Protein AF-A0A2J6IHG8-F1 (afdb_monomer_lite)

pLDDT: mean 83.79, std 8.98, range [61.72, 97.25]

Structure (mmCIF, N/CA/C/O backbone):
data_AF-A0A2J6IHG8-F1
#
_entry.id   AF-A0A2J6IHG8-F1
#
loop_
_atom_site.group_PDB
_atom_site.id
_atom_site.type_symbol
_atom_site.label_atom_id
_atom_site.label_alt_id
_atom_site.label_comp_id
_atom_site.label_asym_id
_atom_site.label_entity_id
_atom_site.label_seq_id
_atom_site.pdbx_PDB_ins_code
_atom_site.Cartn_x
_atom_site.Cartn_y
_atom_site.Cartn_z
_atom_site.occupancy
_atom_site.B_iso_or_equiv
_atom_site.auth_seq_id
_atom_site.auth_comp_id
_atom_site.auth_asym_id
_atom_site.auth_atom_id
_atom_site.pdbx_PDB_model_num
ATOM 1 N N . MET A 1 1 ? -28.523 14.952 59.499 1.00 61.72 1 MET A N 1
ATOM 2 C CA . MET A 1 1 ? -28.162 13.727 58.740 1.00 61.72 1 MET A CA 1
ATOM 3 C C . MET A 1 1 ? -28.227 13.898 57.214 1.00 61.72 1 MET A C 1
ATOM 5 O O . MET A 1 1 ? -27.335 13.405 56.540 1.00 61.72 1 MET A O 1
ATOM 9 N N . VAL A 1 2 ? -29.205 14.633 56.662 1.00 65.62 2 VAL A N 1
ATOM 10 C CA . VAL A 1 2 ? -29.434 14.784 55.202 1.00 65.62 2 VAL A CA 1
ATOM 11 C C . VAL A 1 2 ? -28.280 15.470 54.439 1.00 65.62 2 VAL A C 1
ATOM 13 O O . VAL A 1 2 ? -27.912 15.035 53.351 1.00 65.62 2 VAL A O 1
ATOM 16 N N . PHE A 1 3 ? -27.635 16.481 55.032 1.00 64.00 3 PHE A N 1
ATOM 17 C CA . PHE A 1 3 ? -26.544 17.243 54.395 1.00 64.00 3 PHE A CA 1
ATOM 18 C C . PHE A 1 3 ? -25.287 16.394 54.107 1.00 64.00 3 PHE A C 1
ATOM 20 O O . PHE A 1 3 ? -24.633 16.559 53.080 1.00 64.00 3 PHE A O 1
ATOM 27 N N . SER A 1 4 ? -24.986 15.420 54.976 1.00 75.81 4 SER A N 1
ATOM 28 C CA . SER A 1 4 ? -23.862 14.487 54.796 1.00 75.81 4 SER A CA 1
ATOM 29 C C . SER A 1 4 ? -24.095 13.521 53.625 1.00 75.81 4 SER A C 1
ATOM 31 O O . SER A 1 4 ? -23.158 13.200 52.896 1.00 75.81 4 SER A O 1
ATOM 33 N N . GLY A 1 5 ? -25.346 13.105 53.395 1.00 80.06 5 GLY A N 1
ATOM 34 C CA . GLY A 1 5 ? -25.716 12.254 52.258 1.00 80.06 5 GLY A CA 1
ATOM 35 C C . GLY A 1 5 ? -25.576 12.967 50.911 1.00 80.06 5 GLY A C 1
ATOM 36 O O . GLY A 1 5 ? -25.080 12.380 49.952 1.00 80.06 5 GLY A O 1
ATOM 37 N N . TYR A 1 6 ? -25.924 14.257 50.857 1.00 78.12 6 TYR A N 1
ATOM 38 C CA . TYR A 1 6 ? -25.793 15.080 49.651 1.00 78.12 6 TYR A CA 1
ATOM 39 C C . TYR A 1 6 ? -24.332 15.230 49.198 1.00 78.12 6 TYR A C 1
ATOM 41 O O . TYR A 1 6 ? -24.021 15.083 48.017 1.00 78.12 6 TYR A O 1
ATOM 49 N N . ILE A 1 7 ? -23.414 15.450 50.142 1.00 86.25 7 ILE A N 1
ATOM 50 C CA . ILE A 1 7 ? -21.975 15.581 49.862 1.00 86.25 7 ILE A CA 1
ATOM 51 C C . ILE A 1 7 ? -21.392 14.259 49.344 1.00 86.25 7 ILE A C 1
ATOM 53 O O . ILE A 1 7 ? -20.663 14.259 48.353 1.00 86.25 7 ILE A O 1
ATOM 57 N N . LYS A 1 8 ? -21.761 13.126 49.959 1.00 84.62 8 LYS A N 1
ATOM 58 C CA . LYS A 1 8 ? -21.330 11.787 49.518 1.00 84.62 8 LYS A CA 1
ATOM 59 C C . LYS A 1 8 ? -21.844 11.447 48.115 1.00 84.62 8 LYS A C 1
ATOM 61 O O . LYS A 1 8 ? -21.080 10.937 47.303 1.00 84.62 8 LYS A O 1
ATOM 66 N N . SER A 1 9 ? -23.101 11.783 4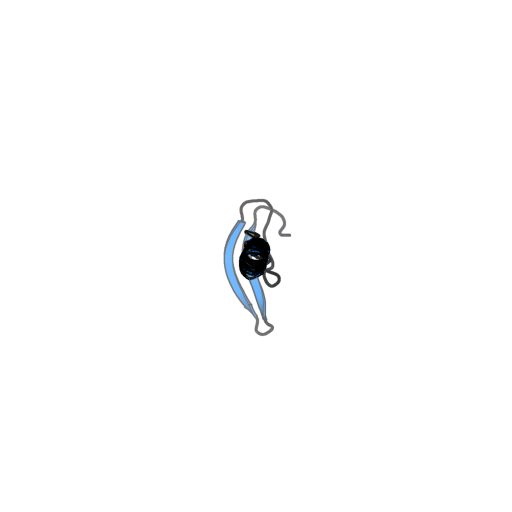7.816 1.00 84.44 9 SER A N 1
ATOM 67 C CA . SER A 1 9 ? -23.707 11.584 46.491 1.00 84.44 9 SER A CA 1
ATOM 68 C C . SER A 1 9 ? -22.994 12.396 45.403 1.00 84.44 9 SER A C 1
ATOM 70 O O . SER A 1 9 ? -22.619 11.854 44.364 1.00 84.44 9 SER A O 1
ATOM 72 N N . ARG A 1 10 ? -22.696 13.676 45.665 1.00 86.00 10 ARG A N 1
ATOM 73 C CA . ARG A 1 10 ? -21.951 14.531 44.722 1.00 86.00 10 ARG A CA 1
ATOM 74 C C . ARG A 1 10 ? -20.517 14.064 44.509 1.00 86.00 10 ARG A C 1
ATOM 76 O O . ARG A 1 10 ? -20.035 14.103 43.383 1.00 86.00 10 ARG A O 1
ATOM 83 N N . PHE A 1 11 ? -19.852 13.609 45.567 1.00 91.31 11 PHE A N 1
ATOM 84 C CA . PHE A 1 11 ? -18.509 13.046 45.465 1.00 91.31 11 PHE A CA 1
ATOM 85 C C . PHE A 1 11 ? -18.493 11.788 44.585 1.00 91.31 11 PHE A C 1
ATOM 87 O O . PHE A 1 11 ? -17.643 11.660 43.707 1.00 91.31 11 PHE A O 1
ATOM 94 N N . PHE A 1 12 ? -19.475 10.900 44.759 1.00 91.62 12 PHE A N 1
ATOM 95 C CA . PHE A 1 12 ? -19.608 9.693 43.944 1.00 91.62 12 PHE A CA 1
ATOM 96 C C . PHE A 1 12 ? -19.900 10.016 42.471 1.00 91.62 12 PHE A C 1
ATOM 98 O O . PHE A 1 12 ? -19.303 9.423 41.575 1.00 91.62 12 PHE A O 1
ATOM 105 N N . LEU A 1 13 ? -20.762 11.007 42.215 1.00 92.81 13 LEU A N 1
ATOM 106 C CA . LEU A 1 13 ? -21.086 11.465 40.863 1.00 92.81 13 LEU A CA 1
ATOM 107 C C . LEU A 1 13 ? -19.863 12.062 40.148 1.00 92.81 13 LEU A C 1
ATOM 109 O O . LEU A 1 13 ? -19.625 11.768 38.979 1.00 92.81 13 LEU A O 1
ATOM 113 N N . LEU A 1 14 ? -19.066 12.867 40.860 1.00 93.12 14 LEU A N 1
ATOM 114 C CA . LEU A 1 14 ? -17.824 13.442 40.339 1.00 93.12 14 LEU A CA 1
ATOM 115 C C . LEU A 1 14 ? -16.791 12.352 40.033 1.00 93.12 14 LEU A C 1
ATOM 117 O O . LEU A 1 14 ? -16.201 12.370 38.957 1.00 93.12 14 LEU A O 1
ATOM 121 N N . ALA A 1 15 ? -16.618 11.374 40.927 1.00 93.44 15 ALA A N 1
ATOM 122 C CA . ALA A 1 15 ? -15.714 10.247 40.706 1.00 93.44 15 ALA A CA 1
ATOM 123 C C . ALA A 1 15 ? -16.122 9.406 39.483 1.00 93.44 15 ALA A C 1
ATOM 125 O O . ALA A 1 15 ? -15.267 9.056 38.671 1.00 93.44 15 ALA A O 1
ATOM 126 N N . ALA A 1 16 ? -17.422 9.141 39.306 1.00 92.94 16 ALA A N 1
ATOM 127 C CA . ALA A 1 16 ? -17.942 8.433 38.136 1.00 92.94 16 ALA A CA 1
ATOM 128 C C . ALA A 1 16 ? -17.688 9.209 36.832 1.00 92.94 16 ALA A C 1
ATOM 130 O O . ALA A 1 16 ? -17.231 8.626 35.851 1.00 92.94 16 ALA A O 1
ATOM 131 N N . LEU A 1 17 ? -17.898 10.530 36.837 1.00 90.94 17 LEU A N 1
ATOM 132 C CA . LEU A 1 17 ? -17.592 11.402 35.699 1.00 90.94 17 LEU A CA 1
ATOM 133 C C . LEU A 1 17 ? -16.101 11.361 35.341 1.00 90.94 17 LEU A C 1
ATOM 135 O O . LEU A 1 17 ? -15.757 11.143 34.180 1.00 90.94 17 LEU A O 1
ATOM 139 N N . MET A 1 18 ? -15.207 11.481 36.326 1.00 89.75 18 MET A N 1
ATOM 140 C CA . MET A 1 18 ? -13.762 11.388 36.080 1.00 89.75 18 MET A CA 1
ATOM 141 C C . MET A 1 18 ? -13.363 10.022 35.510 1.00 89.75 18 MET A C 1
ATOM 143 O O . MET A 1 18 ? -12.561 9.959 34.579 1.00 89.75 18 MET A O 1
ATOM 147 N N . LEU A 1 19 ? -13.973 8.940 35.999 1.00 88.31 19 LEU A N 1
ATOM 148 C CA . LEU A 1 19 ? -13.734 7.590 35.495 1.00 88.31 19 LEU A CA 1
ATOM 149 C C . LEU A 1 19 ? -14.166 7.451 34.023 1.00 88.31 19 LEU A C 1
ATOM 151 O O . LEU A 1 19 ? -13.413 6.927 33.205 1.00 88.31 19 LEU A O 1
ATOM 155 N N . THR A 1 20 ? -15.339 7.984 33.661 1.00 84.50 20 THR A N 1
ATOM 156 C CA . THR A 1 20 ? -15.827 7.964 32.270 1.00 84.50 20 THR A CA 1
ATOM 157 C C . THR A 1 20 ? -14.934 8.761 31.320 1.00 84.50 20 THR A C 1
ATOM 159 O O . THR A 1 20 ? -14.651 8.287 30.223 1.00 84.50 20 THR A O 1
ATOM 162 N N . PHE A 1 21 ? -14.415 9.919 31.743 1.00 82.62 21 PHE A N 1
ATOM 163 C CA . PHE A 1 21 ? -13.471 10.701 30.941 1.00 82.62 21 PHE A CA 1
ATOM 164 C C . PHE A 1 21 ? -12.169 9.936 30.681 1.00 82.62 21 PHE A C 1
ATOM 166 O O . PHE A 1 21 ? -11.693 9.920 29.546 1.00 82.62 21 PHE A O 1
ATOM 173 N N . ILE A 1 22 ? -11.624 9.254 31.693 1.00 83.88 22 ILE A N 1
ATOM 174 C CA . ILE A 1 22 ? -10.416 8.429 31.544 1.00 83.88 22 ILE A CA 1
ATOM 175 C C . ILE A 1 22 ? -10.664 7.298 30.535 1.00 83.88 22 ILE A C 1
ATOM 177 O O . ILE A 1 22 ? -9.869 7.118 29.614 1.00 83.88 22 ILE A O 1
ATOM 181 N N . PHE A 1 23 ? -11.795 6.593 30.633 1.00 76.62 23 PHE A N 1
ATOM 182 C CA . PHE A 1 23 ? -12.136 5.516 29.696 1.00 76.62 23 PHE A CA 1
ATOM 183 C C . PHE A 1 23 ? -12.419 6.012 28.264 1.00 76.62 23 PHE A C 1
ATOM 185 O O . PHE A 1 23 ? -12.004 5.359 27.304 1.00 76.62 23 PHE A O 1
ATOM 192 N N . CYS A 1 24 ? -13.048 7.180 28.093 1.00 69.94 24 CYS A N 1
ATOM 193 C CA . CYS A 1 24 ? -13.296 7.782 26.775 1.00 69.94 24 CYS A CA 1
ATOM 194 C C . CYS A 1 24 ? -12.023 8.312 26.091 1.00 69.94 24 CYS A C 1
ATOM 196 O O . CYS A 1 24 ? -11.974 8.390 24.865 1.00 69.94 24 CYS A O 1
ATOM 198 N N . SER A 1 25 ? -10.976 8.645 26.853 1.00 70.38 25 SER A N 1
ATOM 199 C CA . SER A 1 25 ? -9.727 9.222 26.321 1.00 70.38 25 SER A CA 1
ATOM 200 C C . SER A 1 25 ? -8.841 8.211 25.573 1.00 70.38 25 SER A C 1
ATOM 202 O O . SER A 1 25 ? -7.870 8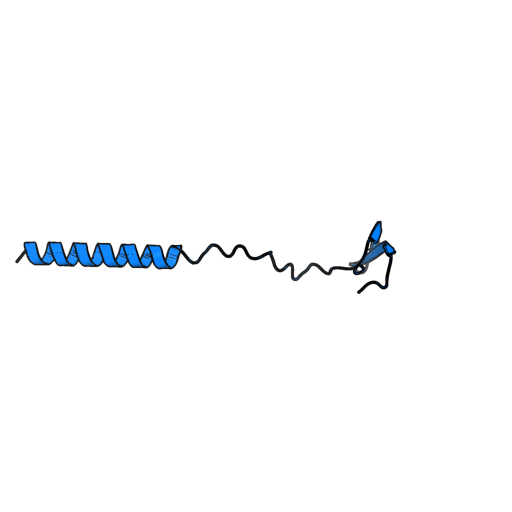.595 24.925 1.00 70.38 25 SER A O 1
ATOM 204 N N . HIS A 1 26 ? -9.159 6.915 25.637 1.00 67.44 26 HIS A N 1
ATOM 205 C CA . HIS A 1 26 ? -8.314 5.832 25.124 1.00 67.44 26 HIS A CA 1
ATOM 206 C C . HIS A 1 26 ? -8.625 5.362 23.688 1.00 67.44 26 HIS A C 1
ATOM 208 O O . HIS A 1 26 ? -8.157 4.292 23.305 1.00 67.44 26 HIS A O 1
ATOM 214 N N . HIS A 1 27 ? -9.374 6.118 22.872 1.00 65.19 27 HIS A N 1
ATOM 215 C CA . HIS A 1 27 ? -9.856 5.615 21.569 1.00 65.19 27 HIS A CA 1
ATOM 216 C C . HIS A 1 27 ? -9.318 6.273 20.291 1.00 65.19 27 HIS A C 1
ATOM 218 O O . HIS A 1 27 ? -9.742 5.902 19.200 1.00 65.19 27 HIS A O 1
ATOM 224 N N . SER A 1 28 ? -8.311 7.140 20.371 1.00 67.06 28 SER A N 1
ATOM 225 C CA . SER A 1 28 ? -7.715 7.738 19.166 1.00 67.06 28 SER A CA 1
ATOM 226 C C . SER A 1 28 ? -6.299 7.223 18.937 1.00 67.06 28 SER A C 1
ATOM 228 O O . SER A 1 28 ? -5.310 7.896 19.219 1.00 67.06 28 SER A O 1
ATOM 230 N N . LYS A 1 29 ? -6.181 5.997 18.421 1.00 67.44 29 LYS A N 1
ATOM 231 C CA . LYS A 1 29 ? -4.919 5.512 17.849 1.00 67.44 29 LYS A CA 1
ATOM 232 C C . LYS A 1 29 ? -4.815 6.075 16.429 1.00 67.44 29 LYS A C 1
ATOM 234 O O . LYS A 1 29 ? -5.420 5.533 15.515 1.00 67.44 29 LYS A O 1
ATOM 239 N N . ALA A 1 30 ? -4.030 7.135 16.231 1.00 70.19 30 ALA A N 1
ATOM 240 C CA . ALA A 1 30 ? -3.684 7.678 14.907 1.00 70.19 30 ALA A CA 1
ATOM 241 C C . ALA A 1 30 ? -2.703 6.773 14.126 1.00 70.19 30 ALA A C 1
ATOM 243 O O . ALA A 1 30 ? -1.847 7.249 13.387 1.00 70.19 30 ALA A O 1
ATOM 244 N N . GLN A 1 31 ? -2.752 5.462 14.363 1.00 74.12 31 GLN A N 1
ATOM 245 C CA . GLN A 1 31 ? -1.817 4.521 13.767 1.00 74.12 31 GLN A CA 1
ATOM 246 C C . GLN A 1 31 ? -2.231 4.275 12.321 1.00 74.12 31 GLN A C 1
ATOM 248 O O . GLN A 1 31 ? -3.410 4.053 12.045 1.00 74.12 31 GLN A O 1
ATOM 253 N N . SER A 1 32 ? -1.259 4.306 11.409 1.00 73.81 32 SER A N 1
ATOM 254 C CA . SER A 1 32 ? -1.474 3.890 10.027 1.00 73.81 32 SER A CA 1
ATOM 255 C C . SER A 1 32 ? -2.135 2.507 10.014 1.00 73.81 32 SER A C 1
ATOM 257 O O . SER A 1 32 ? -1.673 1.624 10.747 1.00 73.81 32 SER A O 1
ATOM 259 N N . PRO A 1 33 ? -3.204 2.297 9.225 1.00 78.38 33 PRO A N 1
ATOM 260 C CA . PRO A 1 33 ? -3.851 0.998 9.148 1.00 78.38 33 PRO A CA 1
ATOM 261 C C . PRO A 1 33 ? -2.820 -0.061 8.758 1.00 78.38 33 PRO A C 1
ATOM 263 O O . PRO A 1 33 ? -2.101 0.097 7.770 1.00 78.38 33 PRO A O 1
ATOM 266 N N . ASN A 1 34 ? -2.735 -1.136 9.538 1.00 81.00 34 ASN A N 1
ATOM 267 C CA . ASN A 1 34 ? -1.924 -2.283 9.165 1.00 81.00 34 ASN A CA 1
ATOM 268 C C . ASN A 1 34 ? -2.717 -3.119 8.153 1.00 81.00 34 ASN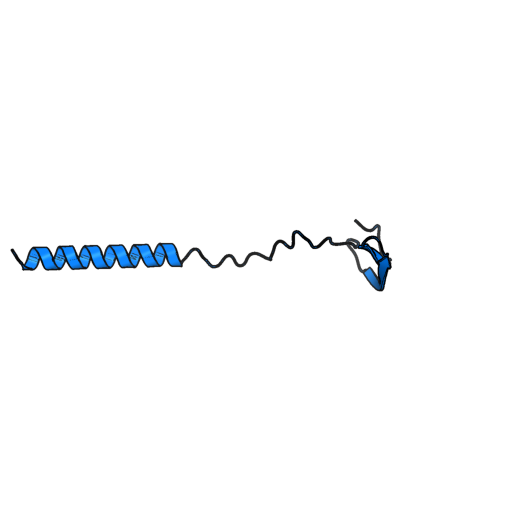 A C 1
ATOM 270 O O . ASN A 1 34 ? -3.560 -3.937 8.527 1.00 81.00 34 ASN A O 1
ATOM 274 N N . TRP A 1 35 ? -2.503 -2.858 6.866 1.00 82.12 35 TRP A N 1
ATOM 275 C CA . TRP A 1 35 ? -3.183 -3.549 5.775 1.00 82.12 35 TRP A CA 1
ATOM 276 C C . TRP A 1 35 ? -2.641 -4.977 5.612 1.00 82.12 35 TRP A C 1
ATOM 278 O O . TRP A 1 35 ? -1.821 -5.240 4.742 1.00 82.12 35 TRP A O 1
ATOM 288 N N . LEU A 1 36 ? -3.125 -5.917 6.433 1.00 85.56 36 LEU A N 1
ATOM 289 C CA . LEU A 1 36 ? -2.666 -7.320 6.437 1.00 85.56 36 LEU A CA 1
ATOM 290 C C . LEU A 1 36 ? -2.868 -8.054 5.100 1.00 85.56 36 LEU A C 1
ATOM 292 O O . LEU A 1 36 ? -2.195 -9.045 4.828 1.00 85.56 36 LEU A O 1
ATOM 296 N N . TRP A 1 37 ? -3.814 -7.595 4.280 1.00 83.25 37 TRP A N 1
ATOM 297 C CA . TRP A 1 37 ? -4.087 -8.155 2.957 1.00 83.25 37 TRP A CA 1
ATOM 298 C C . TRP A 1 37 ? -3.218 -7.536 1.855 1.00 83.25 37 TRP A C 1
ATOM 300 O O . TRP A 1 37 ? -3.095 -8.125 0.781 1.00 83.25 37 TRP A O 1
ATOM 310 N N . ALA A 1 38 ? -2.637 -6.356 2.089 1.00 83.12 38 ALA A N 1
ATOM 311 C CA . ALA A 1 38 ? -1.860 -5.648 1.085 1.00 83.12 38 ALA A CA 1
ATOM 312 C C . ALA A 1 38 ? -0.412 -6.134 1.127 1.00 83.12 38 ALA A C 1
ATOM 314 O O . ALA A 1 38 ? 0.245 -6.091 2.165 1.00 83.12 38 ALA A O 1
ATOM 315 N N . LYS A 1 39 ? 0.100 -6.573 -0.021 1.00 83.06 39 LYS A N 1
ATOM 316 C CA . LYS A 1 39 ? 1.522 -6.863 -0.207 1.00 83.06 39 LYS A CA 1
ATOM 317 C C . LYS A 1 39 ? 2.113 -5.751 -1.063 1.00 83.06 39 LYS A C 1
ATOM 319 O O . LYS A 1 39 ? 1.588 -5.475 -2.140 1.00 83.06 39 LYS A O 1
ATOM 324 N N . SER A 1 40 ? 3.168 -5.101 -0.584 1.00 80.88 40 SER A N 1
ATOM 325 C CA . SER A 1 40 ? 3.952 -4.182 -1.408 1.00 80.88 40 SER A CA 1
ATOM 326 C C . SER A 1 40 ? 4.844 -4.981 -2.350 1.00 80.88 40 SER A C 1
ATOM 328 O O . SER A 1 40 ? 5.411 -5.989 -1.941 1.00 80.88 40 SER A O 1
ATOM 330 N N . ALA A 1 41 ? 4.978 -4.512 -3.584 1.00 78.44 41 ALA A N 1
ATOM 331 C CA . ALA A 1 41 ? 5.987 -4.972 -4.523 1.00 78.44 41 ALA A CA 1
ATOM 332 C C . ALA A 1 41 ? 6.605 -3.730 -5.164 1.00 78.44 41 ALA A C 1
ATOM 334 O O . ALA A 1 41 ? 5.879 -2.870 -5.667 1.00 78.44 41 ALA A O 1
ATOM 335 N N . GLY A 1 42 ? 7.925 -3.625 -5.098 1.00 82.94 42 GLY A N 1
ATOM 336 C CA . GLY A 1 42 ? 8.682 -2.506 -5.643 1.00 82.94 42 GLY A CA 1
ATOM 337 C C . GLY A 1 42 ? 10.143 -2.570 -5.217 1.00 82.94 42 GLY A C 1
ATOM 338 O O . GLY A 1 42 ? 10.578 -3.514 -4.555 1.00 82.94 42 GLY A O 1
ATOM 339 N N . SER A 1 43 ? 10.897 -1.562 -5.613 1.00 83.00 43 SER A N 1
ATOM 340 C CA . SER A 1 43 ? 12.286 -1.347 -5.260 1.00 83.00 43 SER A CA 1
ATOM 341 C C . SER A 1 43 ? 12.415 -0.200 -4.254 1.00 83.00 43 SER A C 1
ATOM 343 O O . SER A 1 43 ? 11.461 0.507 -3.930 1.00 83.00 43 SER A O 1
ATOM 345 N N . THR A 1 44 ? 13.623 0.006 -3.733 1.00 86.31 44 THR A N 1
ATOM 346 C CA . THR A 1 44 ? 13.935 1.152 -2.863 1.00 86.31 44 THR A CA 1
ATOM 347 C C . THR A 1 44 ? 14.047 2.475 -3.630 1.00 86.31 44 THR A C 1
ATOM 349 O O . THR A 1 44 ? 14.328 3.513 -3.026 1.00 86.31 44 THR A O 1
ATOM 352 N N . TYR A 1 45 ? 13.857 2.454 -4.952 1.00 85.50 45 TYR A N 1
ATOM 353 C CA . TYR A 1 45 ? 14.013 3.600 -5.840 1.00 85.50 45 TYR A CA 1
ATOM 354 C C . TYR A 1 45 ? 12.789 3.776 -6.753 1.00 85.50 45 TYR A C 1
ATOM 356 O O . TYR A 1 45 ? 11.754 3.153 -6.545 1.00 85.50 45 TYR A O 1
ATOM 364 N N . TYR A 1 46 ? 12.872 4.678 -7.736 1.00 84.62 46 TYR A N 1
ATOM 365 C CA . TYR A 1 46 ? 11.744 4.971 -8.621 1.00 84.62 46 TYR A CA 1
ATOM 366 C C . TYR A 1 46 ? 11.340 3.754 -9.457 1.00 84.62 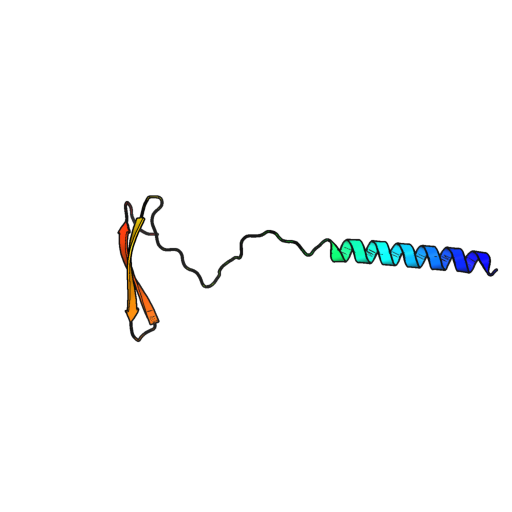46 TYR A C 1
ATOM 368 O O . TYR A 1 46 ? 12.145 3.235 -10.236 1.00 84.62 46 TYR A O 1
ATOM 376 N N . ASP A 1 47 ? 10.065 3.391 -9.354 1.00 88.62 47 ASP A N 1
ATOM 377 C CA . ASP A 1 47 ? 9.427 2.367 -10.170 1.00 88.62 47 ASP A CA 1
ATOM 378 C C . ASP A 1 47 ? 8.223 2.954 -10.912 1.00 88.62 47 ASP A C 1
ATOM 380 O O . ASP A 1 47 ? 7.528 3.840 -10.407 1.00 88.62 47 ASP A O 1
ATOM 384 N N . TYR A 1 48 ? 7.955 2.432 -12.106 1.00 89.44 48 TYR A N 1
ATOM 385 C CA . TYR A 1 48 ? 6.833 2.837 -12.948 1.00 89.44 48 TYR A CA 1
ATOM 386 C C . TYR A 1 48 ? 6.026 1.613 -13.370 1.00 89.44 48 TYR A C 1
ATOM 388 O O . TYR A 1 48 ? 6.555 0.724 -14.032 1.00 89.44 48 TYR A O 1
ATOM 396 N N . GLY A 1 49 ? 4.741 1.576 -13.017 1.00 90.44 49 GLY A N 1
ATOM 397 C CA . GLY A 1 49 ? 3.815 0.531 -13.455 1.00 90.44 49 GLY A CA 1
ATOM 398 C C . GLY A 1 49 ? 3.226 0.827 -14.836 1.00 90.44 49 GLY A C 1
ATOM 399 O O . GLY A 1 49 ? 2.766 1.938 -15.085 1.00 90.44 49 GLY A O 1
ATOM 400 N N . ASN A 1 50 ? 3.201 -0.181 -15.708 1.00 94.00 50 ASN A N 1
ATOM 401 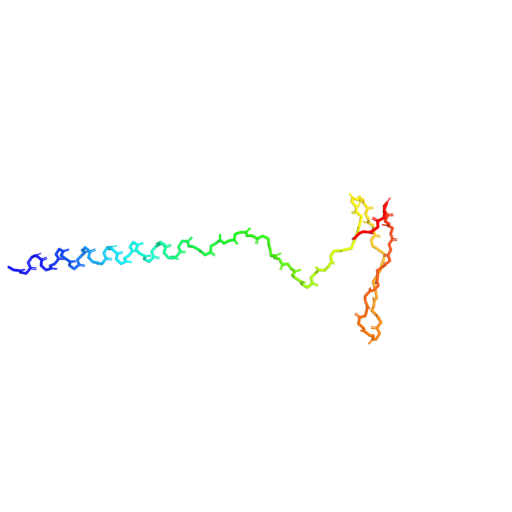C CA . ASN A 1 50 ? 2.630 -0.097 -17.058 1.00 94.00 50 ASN A CA 1
ATOM 402 C C . ASN A 1 50 ? 1.282 -0.821 -17.172 1.00 94.00 50 ASN A C 1
ATOM 404 O O . ASN A 1 50 ? 0.439 -0.436 -17.979 1.00 94.00 50 ASN A O 1
ATOM 408 N N . GLY A 1 51 ? 1.065 -1.874 -16.382 1.00 93.50 51 GLY A N 1
ATOM 409 C CA . GLY A 1 51 ? -0.174 -2.641 -16.435 1.00 93.50 51 GLY A CA 1
ATOM 410 C C . GLY A 1 51 ? -0.229 -3.758 -15.406 1.00 93.50 51 GLY A C 1
ATOM 411 O O . GLY A 1 51 ? 0.805 -4.224 -14.925 1.00 93.50 51 GLY A O 1
ATOM 412 N N . VAL A 1 52 ? -1.452 -4.187 -15.099 1.00 94.25 52 VAL A N 1
ATOM 413 C CA . VAL A 1 52 ? -1.753 -5.276 -14.165 1.00 94.25 52 VAL A CA 1
ATOM 414 C C . VAL A 1 52 ? -2.777 -6.228 -14.778 1.00 94.25 52 VAL A C 1
ATOM 416 O O . VAL A 1 52 ? -3.670 -5.792 -15.506 1.00 94.25 52 VAL A O 1
ATOM 419 N N . CYS A 1 53 ? -2.659 -7.522 -14.491 1.00 95.19 53 CYS A N 1
ATOM 420 C CA . CYS A 1 53 ? -3.663 -8.521 -14.853 1.00 95.19 53 CYS A CA 1
ATOM 421 C C . CYS A 1 53 ? -3.7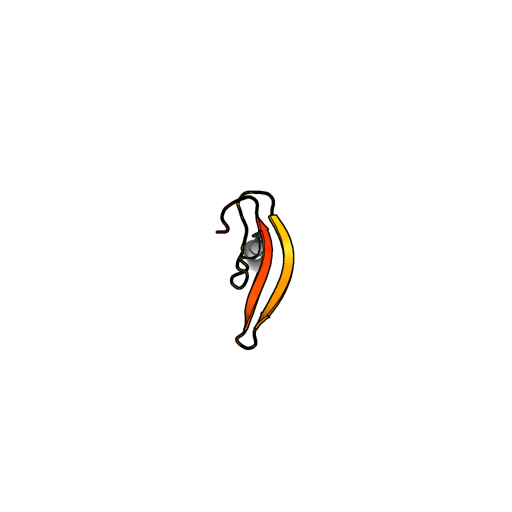54 -9.629 -13.801 1.00 95.19 53 CYS A C 1
ATOM 423 O O . CYS A 1 53 ? -2.880 -9.777 -12.942 1.00 95.19 53 CYS A O 1
ATOM 425 N N . ASN A 1 54 ? -4.824 -10.414 -13.884 1.00 96.19 54 ASN A N 1
ATOM 426 C CA . ASN A 1 54 ? -5.056 -11.573 -13.038 1.00 96.19 54 ASN A CA 1
ATOM 427 C C . ASN A 1 54 ? -5.207 -12.819 -13.912 1.00 96.19 54 ASN A C 1
ATOM 429 O O . ASN A 1 54 ? -5.761 -12.730 -15.010 1.00 96.19 54 ASN A O 1
ATOM 433 N N . ASP A 1 55 ? -4.740 -13.968 -13.428 1.00 96.25 55 ASP A N 1
ATOM 434 C CA . ASP A 1 55 ? -5.103 -15.257 -14.022 1.00 96.25 55 ASP A CA 1
ATOM 435 C C . ASP A 1 55 ? -6.396 -15.814 -13.397 1.00 96.25 55 ASP A C 1
ATOM 437 O O . ASP A 1 55 ? -6.919 -15.296 -12.407 1.00 96.25 55 ASP A O 1
ATOM 441 N N . ASN A 1 56 ? -6.915 -16.906 -13.961 1.00 97.25 56 ASN A N 1
ATOM 442 C CA . ASN A 1 56 ? -8.121 -17.562 -13.446 1.00 97.25 56 ASN A CA 1
ATOM 443 C C . ASN A 1 56 ? -7.925 -18.216 -12.066 1.00 97.25 56 ASN A C 1
ATOM 445 O O . ASN A 1 56 ? -8.908 -18.582 -11.425 1.00 97.25 56 ASN A O 1
ATOM 449 N N . ASN A 1 57 ? -6.679 -18.364 -11.609 1.00 96.69 57 ASN A N 1
ATOM 450 C CA . ASN A 1 57 ? -6.342 -18.924 -10.304 1.00 96.69 57 ASN A CA 1
ATOM 451 C C . ASN A 1 57 ? -6.232 -17.830 -9.226 1.00 96.69 57 ASN A C 1
ATOM 453 O O . ASN A 1 57 ? -5.998 -18.145 -8.059 1.00 96.69 57 ASN A O 1
ATOM 457 N N . GLY A 1 58 ? -6.409 -16.557 -9.597 1.00 92.19 58 GLY A N 1
ATOM 458 C CA . GLY A 1 58 ? -6.325 -15.414 -8.693 1.00 92.19 58 GLY A CA 1
ATOM 459 C C . GLY A 1 58 ? -4.901 -14.915 -8.440 1.00 92.19 58 GLY A C 1
ATOM 460 O O . GLY A 1 58 ? -4.706 -14.096 -7.541 1.00 92.19 58 GLY A O 1
ATOM 461 N N . ASN A 1 59 ? -3.907 -15.366 -9.211 1.00 91.81 59 ASN A N 1
ATOM 462 C CA . ASN A 1 59 ? -2.576 -14.766 -9.176 1.00 91.81 59 ASN A CA 1
ATOM 463 C C . ASN A 1 59 ? -2.618 -13.387 -9.842 1.00 91.81 59 ASN A C 1
ATOM 465 O O . ASN A 1 59 ? -3.272 -13.200 -10.869 1.00 91.81 59 ASN A O 1
ATOM 469 N N . THR A 1 60 ? -1.898 -12.424 -9.269 1.00 91.06 60 THR A N 1
ATOM 470 C CA . THR A 1 60 ? -1.806 -11.053 -9.784 1.00 91.06 60 THR A CA 1
ATOM 471 C C . THR A 1 60 ? -0.430 -10.822 -10.384 1.00 91.06 60 THR A C 1
ATOM 473 O O . THR A 1 60 ? 0.584 -11.072 -9.732 1.00 91.06 60 THR A O 1
ATOM 476 N N . TYR A 1 61 ? -0.402 -10.287 -11.598 1.00 90.69 61 TYR A N 1
ATOM 477 C CA . TYR A 1 61 ? 0.814 -9.945 -12.322 1.00 90.69 61 TYR A CA 1
ATOM 478 C C . TYR A 1 61 ? 0.843 -8.442 -12.568 1.00 90.69 61 TYR A C 1
ATOM 480 O O . TYR A 1 61 ? -0.169 -7.837 -12.921 1.00 90.69 61 TYR A O 1
ATOM 488 N N . SER A 1 62 ? 2.014 -7.842 -12.384 1.00 89.62 62 SER A N 1
ATOM 489 C CA . SER A 1 62 ? 2.270 -6.434 -12.668 1.00 89.62 62 SER A CA 1
ATOM 490 C C . SER A 1 62 ? 3.478 -6.328 -13.585 1.00 89.62 62 SER A C 1
ATOM 492 O O . SER A 1 62 ? 4.430 -7.102 -13.463 1.00 89.62 62 SER A O 1
ATOM 494 N N . THR A 1 63 ? 3.432 -5.380 -14.512 1.00 91.69 63 THR A N 1
ATOM 495 C CA . THR A 1 63 ? 4.537 -5.073 -15.422 1.00 91.69 63 THR A CA 1
ATOM 496 C C . THR A 1 63 ? 4.914 -3.607 -15.294 1.00 91.69 63 THR A C 1
ATOM 498 O O . THR A 1 63 ? 4.072 -2.761 -14.985 1.00 91.69 63 THR A O 1
ATOM 501 N N . GLY A 1 64 ? 6.184 -3.294 -15.528 1.00 90.88 64 GLY A N 1
ATOM 502 C CA . GLY A 1 64 ? 6.707 -1.960 -15.285 1.00 90.88 64 GLY A CA 1
ATOM 503 C C . GLY A 1 64 ? 8.217 -1.873 -15.440 1.00 90.88 64 GLY A C 1
ATOM 504 O O . GLY A 1 64 ? 8.876 -2.855 -15.789 1.00 90.88 64 GLY A O 1
ATOM 505 N N . TYR A 1 65 ? 8.747 -0.689 -15.158 1.00 89.31 65 TYR A N 1
ATOM 506 C CA . TYR A 1 65 ? 10.174 -0.435 -15.021 1.00 89.31 65 TYR A CA 1
ATOM 507 C C . TYR A 1 65 ? 10.518 -0.321 -13.543 1.00 89.31 65 TYR A C 1
ATOM 509 O O . TYR A 1 65 ? 9.924 0.490 -12.837 1.00 89.31 65 TYR A O 1
ATOM 517 N N . PHE A 1 66 ? 11.494 -1.108 -13.105 1.00 86.81 66 PHE A N 1
ATOM 518 C CA . PHE A 1 66 ? 11.982 -1.113 -11.732 1.00 86.81 66 PHE A CA 1
ATOM 519 C C . PHE A 1 66 ? 13.461 -0.769 -11.762 1.00 86.81 66 PHE A C 1
ATOM 521 O O . PHE A 1 66 ? 14.233 -1.402 -12.487 1.00 86.81 66 PHE A O 1
ATOM 528 N N . SER A 1 67 ? 13.855 0.265 -11.024 1.00 83.88 67 SER A N 1
ATOM 529 C CA . SER A 1 67 ? 15.236 0.761 -11.086 1.00 83.88 67 SER A CA 1
ATOM 530 C C . SER A 1 67 ? 16.225 -0.134 -10.329 1.00 83.88 67 SER A C 1
ATOM 532 O O . SER A 1 67 ? 17.433 -0.006 -10.520 1.00 83.88 67 SER A O 1
ATOM 534 N N . GLN A 1 68 ? 15.733 -1.034 -9.473 1.00 83.69 68 GLN A N 1
ATOM 535 C CA . GLN A 1 68 ? 16.522 -2.039 -8.756 1.00 83.69 68 GLN A CA 1
ATOM 536 C C . GLN A 1 68 ? 15.721 -3.340 -8.583 1.00 83.69 68 GLN A C 1
ATOM 538 O O . GLN A 1 68 ? 14.572 -3.440 -9.013 1.00 83.69 68 GLN A O 1
ATOM 543 N N . SER A 1 69 ? 16.337 -4.342 -7.947 1.00 80.88 69 SER A N 1
ATOM 544 C CA . SER A 1 69 ? 15.664 -5.589 -7.581 1.00 80.88 69 SER A CA 1
ATOM 545 C C . SER A 1 69 ? 14.417 -5.318 -6.745 1.00 80.88 69 SER A C 1
ATOM 547 O O . SER A 1 69 ? 14.460 -4.585 -5.758 1.00 80.88 69 SER A O 1
ATOM 549 N N . ILE A 1 70 ? 13.322 -5.949 -7.155 1.00 80.38 70 ILE A N 1
ATOM 550 C CA . ILE A 1 70 ? 12.041 -5.928 -6.459 1.00 80.38 70 ILE A CA 1
ATOM 551 C C . ILE A 1 70 ? 12.163 -6.804 -5.208 1.00 80.38 70 ILE A C 1
ATOM 553 O O . ILE A 1 70 ? 12.681 -7.922 -5.292 1.00 80.38 70 ILE A O 1
ATOM 557 N N . THR A 1 71 ? 11.688 -6.303 -4.071 1.00 72.19 71 THR A N 1
ATOM 558 C CA . THR A 1 71 ? 11.571 -7.048 -2.803 1.00 72.19 71 THR A CA 1
ATOM 559 C C . THR A 1 71 ? 10.133 -7.134 -2.333 1.00 72.19 71 THR A C 1
ATOM 561 O O . THR A 1 71 ? 9.381 -6.164 -2.587 1.00 72.19 71 THR A O 1
#

Secondary structure (DSSP, 8-state):
-HHHHHHHHHHHHHHHHHHHHHHHTT----PPP--TT------SS-EEEEEEEE-TT--EEEEEEESS---

Radius of gyration: 28.76 Å; chains: 1; bounding box: 46×36×76 Å

Sequence (71 aa):
MVFSGYIKSRFFLLAALMLTFIFCSHHSKAQSPNWLWAKSAGSTYYDYGNGVCNDNNGNTYSTGYFSQSIT

Foldseek 3Di:
DVVVVVVVVVVVVVVVVVVVVVVVVPPDDPDDDPPPVDDDKADPDDWDWDDWDADPVGDIDTDTDGPDDID